Protein AF-A0A9X2RUC5-F1 (afdb_monomer_lite)

Sequence (150 aa):
MTVNESPVWFITGCSTGLGRALATAVLGHGHRAVVTARDPRQVADVVAGHTDRALALALDVTDKDRVAEAVGTAGARRTSTFATYGRQPGDPARASEAIIGAVAAEEPPLRLLLGKAAYDIAQARLDSLRTAFDTWREVTLGADYPVAAS

pLDDT: mean 72.97, std 15.61, range [33.56, 94.0]

Structure (mmCIF, N/CA/C/O backbone):
data_AF-A0A9X2RUC5-F1
#
_entry.id   AF-A0A9X2RUC5-F1
#
loop_
_atom_site.group_PDB
_atom_site.id
_atom_site.type_symbol
_atom_site.label_atom_id
_atom_site.label_alt_id
_atom_site.label_comp_id
_atom_site.label_asym_id
_atom_site.label_entity_id
_atom_site.label_seq_id
_atom_site.pdbx_PDB_ins_code
_atom_site.Cartn_x
_atom_site.Cartn_y
_atom_site.Cartn_z
_atom_site.occupancy
_atom_site.B_iso_or_equiv
_atom_site.auth_seq_id
_atom_site.auth_comp_id
_atom_site.auth_asym_id
_atom_site.auth_atom_id
_atom_site.pdbx_PDB_model_num
ATOM 1 N N . MET A 1 1 ? -17.813 -20.895 -21.493 1.00 34.31 1 MET A N 1
ATOM 2 C CA . MET A 1 1 ? -16.895 -19.806 -21.889 1.00 34.31 1 MET A CA 1
ATOM 3 C C . MET A 1 1 ? -16.088 -19.454 -20.654 1.00 34.31 1 MET A C 1
ATOM 5 O O . MET A 1 1 ? -16.636 -18.837 -19.754 1.00 34.31 1 MET A O 1
ATOM 9 N N . THR A 1 2 ? -14.859 -19.949 -20.533 1.00 33.56 2 THR A N 1
ATOM 10 C CA . THR A 1 2 ? -13.969 -19.580 -19.426 1.00 33.56 2 THR A CA 1
ATOM 11 C C . THR A 1 2 ? -13.473 -18.162 -19.683 1.00 33.56 2 THR A C 1
ATOM 13 O O . THR A 1 2 ? -12.721 -17.907 -20.622 1.00 33.56 2 THR A O 1
ATOM 16 N N . VAL A 1 3 ? -13.974 -17.208 -18.901 1.00 45.16 3 VAL A N 1
ATOM 17 C CA . VAL A 1 3 ? -13.353 -15.887 -18.792 1.00 45.16 3 VAL A CA 1
ATOM 18 C C . VAL A 1 3 ? -11.932 -16.103 -18.279 1.00 45.16 3 VAL A C 1
ATOM 20 O O . VAL A 1 3 ? -11.729 -16.797 -17.292 1.00 45.16 3 VAL A O 1
ATOM 23 N N . ASN A 1 4 ? -10.953 -15.574 -19.007 1.00 47.16 4 ASN A N 1
ATOM 24 C CA . ASN A 1 4 ? -9.528 -15.657 -18.704 1.00 47.16 4 ASN A CA 1
ATOM 25 C C . ASN A 1 4 ? -9.257 -15.280 -17.229 1.00 47.16 4 ASN A C 1
ATOM 27 O O . ASN A 1 4 ? -9.384 -14.109 -16.884 1.00 47.16 4 ASN A O 1
ATOM 31 N N . GLU A 1 5 ? -8.905 -16.258 -16.385 1.00 56.53 5 GLU A N 1
ATOM 32 C CA . GLU A 1 5 ? -8.986 -16.165 -14.911 1.00 56.53 5 GLU A CA 1
ATOM 33 C C . GLU A 1 5 ? -8.019 -15.166 -14.254 1.00 56.53 5 GLU A C 1
ATOM 35 O O . GLU A 1 5 ? -8.244 -14.743 -13.124 1.00 56.53 5 GLU A O 1
ATOM 40 N N . SER A 1 6 ? -6.964 -14.730 -14.947 1.00 61.75 6 SER A N 1
ATOM 41 C CA . SER A 1 6 ? -6.003 -13.782 -14.373 1.00 61.75 6 SER A CA 1
ATOM 42 C C . SER A 1 6 ? -6.494 -12.328 -14.501 1.00 61.75 6 SER A C 1
ATOM 44 O O . SER A 1 6 ? -6.596 -11.834 -15.635 1.00 61.75 6 SER A O 1
ATOM 46 N N . PRO A 1 7 ? -6.740 -11.605 -13.385 1.00 71.44 7 PRO A N 1
ATOM 47 C CA . PRO A 1 7 ? -7.156 -10.204 -13.419 1.00 71.44 7 PRO A CA 1
ATOM 48 C C . PRO A 1 7 ? -6.074 -9.314 -14.047 1.00 71.44 7 PRO A C 1
ATOM 50 O O . PRO A 1 7 ? -4.874 -9.572 -13.918 1.00 71.44 7 PRO A O 1
ATOM 53 N N . VAL A 1 8 ? -6.506 -8.257 -14.741 1.00 73.88 8 VAL A N 1
ATOM 54 C CA . VAL A 1 8 ? -5.613 -7.256 -15.344 1.00 73.88 8 VAL A CA 1
ATOM 55 C C . VAL A 1 8 ? -5.473 -6.074 -14.390 1.00 73.88 8 VAL A C 1
ATOM 57 O O . VAL A 1 8 ? -6.453 -5.402 -14.079 1.00 73.88 8 VAL A O 1
ATOM 60 N N . TRP A 1 9 ? -4.246 -5.802 -13.954 1.00 81.69 9 TRP A N 1
ATOM 61 C CA . TRP A 1 9 ? -3.923 -4.721 -13.027 1.00 81.69 9 TRP A CA 1
ATOM 62 C C . TRP A 1 9 ? -3.567 -3.447 -13.785 1.00 81.69 9 TRP A C 1
ATOM 64 O O . TRP A 1 9 ? -2.638 -3.444 -14.587 1.00 81.69 9 TRP A O 1
ATOM 74 N N . PHE A 1 10 ? -4.270 -2.349 -13.522 1.00 78.00 10 PHE A N 1
ATOM 75 C CA . PHE A 1 10 ? -3.942 -1.039 -14.084 1.00 78.00 10 PHE A CA 1
ATOM 76 C C . PHE A 1 10 ? -3.209 -0.204 -13.036 1.00 78.00 10 PHE A C 1
ATOM 78 O O . PHE A 1 10 ? -3.803 0.202 -12.038 1.00 78.00 10 PHE A O 1
ATOM 85 N N . ILE A 1 11 ? -1.913 0.035 -13.239 1.00 79.00 11 ILE A N 1
ATOM 86 C CA . ILE A 1 11 ? -1.046 0.638 -12.224 1.00 79.00 11 ILE A CA 1
ATOM 87 C C . ILE A 1 11 ? -0.560 2.004 -12.715 1.00 79.00 11 ILE A C 1
ATOM 89 O O . ILE A 1 11 ? 0.027 2.140 -13.793 1.00 79.00 11 ILE A O 1
ATOM 93 N N . THR A 1 12 ? -0.815 3.039 -11.911 1.00 82.06 12 THR A N 1
ATOM 94 C CA . THR A 1 12 ? -0.404 4.420 -12.194 1.00 82.06 12 THR A CA 1
ATOM 95 C C . THR A 1 12 ? 0.884 4.809 -11.489 1.00 82.06 12 THR A C 1
ATOM 97 O O . THR A 1 12 ? 1.070 4.485 -10.319 1.00 82.06 12 THR A O 1
ATOM 100 N N . GLY A 1 13 ? 1.745 5.573 -12.167 1.00 82.00 13 GLY A N 1
ATOM 101 C CA . GLY A 1 13 ? 2.958 6.124 -11.557 1.00 82.00 13 GLY A CA 1
ATOM 102 C C . GLY A 1 13 ? 4.066 5.087 -11.353 1.00 82.00 13 GLY A C 1
ATOM 103 O O . GLY A 1 13 ? 4.715 5.066 -10.311 1.00 82.00 13 GLY A O 1
ATOM 104 N N . CYS A 1 14 ? 4.297 4.233 -12.348 1.00 86.81 14 CYS A N 1
ATOM 105 C CA . CYS A 1 14 ? 5.238 3.115 -12.277 1.00 86.81 14 CYS A CA 1
ATOM 106 C C . CYS A 1 14 ? 6.708 3.481 -12.529 1.00 86.81 14 CYS A C 1
ATOM 108 O O . CYS A 1 14 ? 7.552 2.592 -12.527 1.00 86.81 14 CYS A O 1
ATOM 110 N N . SER A 1 15 ? 7.047 4.757 -12.741 1.00 83.31 15 SER A N 1
ATOM 111 C CA . SER A 1 15 ? 8.434 5.170 -13.017 1.00 83.31 15 SER A CA 1
ATOM 112 C C . SER A 1 15 ? 9.386 4.882 -11.848 1.00 83.31 15 SER A C 1
ATOM 114 O O . SER A 1 15 ? 10.559 4.585 -12.052 1.00 83.31 15 SER A O 1
ATOM 116 N N . THR A 1 16 ? 8.893 4.967 -10.609 1.00 81.69 16 THR A N 1
ATOM 117 C CA . THR A 1 16 ? 9.695 4.870 -9.377 1.00 81.69 16 THR A CA 1
ATOM 118 C C . THR A 1 16 ? 8.824 4.503 -8.170 1.00 81.69 16 THR A C 1
ATOM 120 O O . THR A 1 16 ? 7.600 4.610 -8.215 1.00 81.69 16 THR A O 1
ATOM 123 N N . GLY A 1 17 ? 9.457 4.114 -7.058 1.00 82.31 17 GLY A N 1
ATOM 124 C CA . GLY A 1 17 ? 8.779 3.909 -5.774 1.00 82.31 17 GLY A CA 1
ATOM 125 C C . GLY A 1 17 ? 7.774 2.753 -5.785 1.00 82.31 17 GLY A C 1
ATOM 126 O O . GLY A 1 17 ? 7.996 1.732 -6.435 1.00 82.31 17 GLY A O 1
ATOM 127 N N . LEU A 1 18 ? 6.665 2.919 -5.056 1.00 81.50 18 LEU A N 1
ATOM 128 C CA . LEU A 1 18 ? 5.661 1.869 -4.854 1.00 81.50 18 LEU A CA 1
ATOM 129 C C . LEU A 1 18 ? 5.007 1.396 -6.158 1.00 81.50 18 LEU A C 1
ATOM 131 O O . LEU A 1 18 ? 4.848 0.198 -6.344 1.00 81.50 18 LEU A O 1
ATOM 135 N N . GLY A 1 19 ? 4.668 2.305 -7.078 1.00 81.94 19 GLY A N 1
ATOM 136 C CA . GLY A 1 19 ? 4.038 1.929 -8.349 1.00 81.94 19 GLY A CA 1
ATOM 137 C C . GLY A 1 19 ? 4.933 1.032 -9.207 1.00 81.94 19 GLY A C 1
ATOM 138 O O . GLY A 1 19 ? 4.440 0.115 -9.862 1.00 81.94 19 GLY A O 1
ATOM 139 N N . ARG A 1 20 ? 6.255 1.260 -9.171 1.00 90.62 20 ARG A N 1
ATOM 140 C CA . ARG A 1 20 ? 7.235 0.397 -9.845 1.00 90.62 20 ARG A CA 1
ATOM 141 C C . ARG A 1 20 ? 7.342 -0.962 -9.162 1.00 90.62 20 ARG A C 1
ATOM 143 O O . ARG A 1 20 ? 7.254 -1.978 -9.838 1.00 90.62 20 ARG A O 1
ATOM 150 N N . ALA A 1 21 ? 7.489 -0.971 -7.836 1.00 88.56 21 ALA A N 1
ATOM 151 C CA . ALA A 1 21 ? 7.593 -2.202 -7.055 1.00 88.56 21 ALA A CA 1
ATOM 152 C C . ALA A 1 21 ? 6.347 -3.091 -7.214 1.00 88.56 21 ALA A C 1
ATOM 154 O O . ALA A 1 21 ? 6.482 -4.294 -7.421 1.00 88.56 21 ALA A O 1
ATOM 155 N N . LEU A 1 22 ? 5.153 -2.489 -7.223 1.00 85.44 22 LEU A N 1
ATOM 156 C CA . LEU A 1 22 ? 3.898 -3.203 -7.429 1.00 85.44 22 LEU A CA 1
ATOM 157 C C . LEU A 1 22 ? 3.817 -3.789 -8.836 1.00 85.44 22 LEU A C 1
ATOM 159 O O . LEU A 1 22 ? 3.459 -4.950 -8.980 1.00 85.44 22 LEU A O 1
ATOM 163 N N . ALA A 1 23 ? 4.195 -3.028 -9.866 1.00 86.38 23 ALA A N 1
ATOM 164 C CA . ALA A 1 23 ? 4.229 -3.537 -11.234 1.00 86.38 23 ALA A CA 1
ATOM 165 C C . ALA A 1 23 ? 5.202 -4.716 -11.387 1.00 86.38 23 ALA A C 1
ATOM 167 O O . ALA A 1 23 ? 4.838 -5.732 -11.975 1.00 86.38 23 ALA A O 1
ATOM 168 N N . THR A 1 24 ? 6.403 -4.622 -10.807 1.00 90.19 24 THR A N 1
ATOM 169 C CA . THR A 1 24 ? 7.372 -5.727 -10.803 1.00 90.19 24 THR A CA 1
ATOM 170 C C . THR A 1 24 ? 6.825 -6.960 -10.085 1.00 90.19 24 THR A C 1
ATOM 172 O O . THR A 1 24 ? 6.916 -8.060 -10.623 1.00 90.19 24 THR A O 1
ATOM 175 N N . ALA A 1 25 ? 6.223 -6.788 -8.908 1.00 89.25 25 ALA A N 1
ATOM 176 C CA . ALA A 1 25 ? 5.676 -7.895 -8.131 1.00 89.25 25 ALA A CA 1
ATOM 177 C C . ALA A 1 25 ? 4.486 -8.561 -8.846 1.00 89.25 25 ALA A C 1
ATOM 179 O O . ALA A 1 25 ? 4.481 -9.774 -9.030 1.00 89.25 25 ALA A O 1
ATOM 180 N N . VAL A 1 26 ? 3.526 -7.779 -9.353 1.00 86.12 26 VAL A N 1
ATOM 181 C CA . VAL A 1 26 ? 2.362 -8.283 -10.108 1.00 86.12 26 VAL A CA 1
ATOM 182 C C . VAL A 1 26 ? 2.806 -9.120 -11.312 1.00 86.12 26 VAL A C 1
ATOM 184 O O . VAL A 1 26 ? 2.286 -10.215 -11.526 1.00 86.12 26 VAL A O 1
ATOM 187 N N . LEU A 1 27 ? 3.793 -8.639 -12.075 1.00 86.88 27 LEU A N 1
ATOM 188 C CA . LEU A 1 27 ? 4.339 -9.379 -13.215 1.00 86.88 27 LEU A CA 1
ATOM 189 C C . LEU A 1 27 ? 5.124 -10.626 -12.785 1.00 86.88 27 LEU A C 1
ATOM 191 O O . LEU A 1 27 ? 5.019 -11.656 -13.454 1.00 86.88 27 LEU A O 1
ATOM 195 N N . GLY A 1 28 ? 5.855 -10.565 -11.669 1.00 86.25 28 GLY A N 1
ATOM 196 C CA . GLY A 1 28 ? 6.557 -11.709 -11.079 1.00 86.25 28 GLY A CA 1
ATOM 197 C C . GLY A 1 28 ? 5.613 -12.826 -10.623 1.00 86.25 28 GLY A C 1
ATOM 198 O O . GLY A 1 28 ? 5.909 -13.999 -10.834 1.00 86.25 28 GLY A O 1
ATOM 199 N N . HIS A 1 29 ? 4.435 -12.469 -10.105 1.00 83.81 29 HIS A N 1
ATOM 200 C CA . HIS A 1 29 ? 3.364 -13.401 -9.715 1.00 83.81 29 HIS A CA 1
ATOM 201 C C . HIS A 1 29 ? 2.568 -13.971 -10.900 1.00 83.81 29 HIS A C 1
ATOM 203 O O . HIS A 1 29 ? 1.636 -14.749 -10.720 1.00 83.81 29 HIS A O 1
ATOM 209 N N . GLY A 1 30 ? 2.921 -13.615 -12.136 1.00 84.94 30 GLY A N 1
ATOM 210 C CA . GLY A 1 30 ? 2.276 -14.165 -13.326 1.00 84.94 30 GLY A CA 1
ATOM 211 C C . GLY A 1 30 ? 1.005 -13.443 -13.770 1.00 84.94 30 GLY A C 1
ATOM 212 O O . GLY A 1 30 ? 0.378 -13.854 -14.749 1.00 84.94 30 GLY A O 1
ATOM 213 N N . HIS A 1 31 ? 0.625 -12.362 -13.091 1.00 83.94 31 HIS A N 1
ATOM 214 C CA . HIS A 1 31 ? -0.550 -11.577 -13.446 1.00 83.94 31 HIS A CA 1
ATOM 215 C C . HIS A 1 31 ? -0.291 -10.664 -14.649 1.00 83.94 31 HIS A C 1
ATOM 217 O O . HIS A 1 31 ? 0.844 -10.397 -15.051 1.00 83.94 31 HIS A O 1
ATOM 223 N N . ARG A 1 32 ? -1.385 -10.173 -15.237 1.00 80.44 32 ARG A N 1
ATOM 224 C CA . ARG A 1 32 ? -1.353 -9.229 -16.357 1.00 80.44 32 ARG A CA 1
ATOM 225 C C . ARG A 1 32 ? -1.349 -7.806 -15.813 1.00 80.44 32 ARG A C 1
ATOM 227 O O . ARG A 1 32 ? -2.144 -7.503 -14.923 1.00 80.44 32 ARG A O 1
ATOM 234 N N . ALA A 1 33 ? -0.519 -6.925 -16.366 1.00 81.81 33 ALA A N 1
ATOM 235 C CA . ALA A 1 33 ? -0.425 -5.543 -15.898 1.00 81.81 33 ALA A CA 1
ATOM 236 C C . ALA A 1 33 ? -0.355 -4.519 -17.038 1.00 81.81 33 ALA A C 1
ATOM 238 O O . ALA A 1 33 ? 0.400 -4.666 -17.998 1.00 81.81 33 ALA A O 1
ATOM 239 N N . VAL A 1 34 ? -1.106 -3.432 -16.887 1.00 81.75 34 VAL A N 1
ATOM 240 C CA . VAL A 1 34 ? -0.906 -2.178 -17.610 1.00 81.75 34 VAL A CA 1
ATOM 241 C C . VAL A 1 34 ? -0.075 -1.268 -16.712 1.00 81.75 34 VAL A C 1
ATOM 243 O O . VAL A 1 34 ? -0.517 -0.855 -15.639 1.00 81.75 34 VAL A O 1
ATOM 246 N N . VAL A 1 35 ? 1.148 -0.987 -17.146 1.00 82.62 35 VAL A N 1
ATOM 247 C CA . VAL A 1 35 ? 2.168 -0.254 -16.394 1.00 82.62 35 VAL A CA 1
ATOM 248 C C . VAL A 1 35 ? 2.249 1.151 -16.973 1.00 82.62 35 VAL A C 1
ATOM 250 O O . VAL A 1 35 ? 2.602 1.315 -18.140 1.00 82.62 35 VAL A O 1
ATOM 253 N N . THR A 1 36 ? 1.905 2.179 -16.197 1.00 83.75 36 THR A N 1
ATOM 254 C CA . THR A 1 36 ? 1.818 3.541 -16.748 1.00 83.75 36 THR A CA 1
ATOM 255 C C . THR A 1 36 ? 2.826 4.512 -16.143 1.00 83.75 36 THR A C 1
ATOM 257 O O . THR A 1 36 ? 3.102 4.509 -14.939 1.00 83.75 36 THR A O 1
ATOM 260 N N . ALA A 1 37 ? 3.387 5.367 -16.995 1.00 81.06 37 ALA A N 1
ATOM 261 C CA . ALA A 1 37 ? 4.303 6.444 -16.628 1.00 81.06 37 ALA A CA 1
ATOM 262 C C . ALA A 1 37 ? 4.144 7.624 -17.597 1.00 81.06 37 ALA A C 1
ATOM 264 O O . ALA A 1 37 ? 3.611 7.463 -18.689 1.00 81.06 37 ALA A O 1
ATOM 265 N N . ARG A 1 38 ? 4.647 8.810 -17.230 1.00 81.56 38 ARG A N 1
ATOM 266 C CA . ARG A 1 38 ? 4.657 9.972 -18.144 1.00 81.56 38 ARG A CA 1
ATOM 267 C C . ARG A 1 38 ? 5.488 9.710 -19.403 1.00 81.56 38 ARG A C 1
ATOM 269 O O . ARG A 1 38 ? 5.122 10.148 -20.484 1.00 81.56 38 ARG A O 1
ATOM 276 N N . ASP A 1 39 ? 6.591 8.981 -19.248 1.00 83.44 39 ASP A N 1
ATOM 277 C CA . ASP A 1 39 ? 7.425 8.488 -20.342 1.00 83.44 39 ASP A CA 1
ATOM 278 C C . ASP A 1 39 ? 7.525 6.956 -20.236 1.00 83.44 39 ASP A C 1
ATOM 280 O O . ASP A 1 39 ? 8.183 6.462 -19.312 1.00 83.44 39 ASP A O 1
ATOM 284 N N . PRO A 1 40 ? 6.895 6.191 -21.149 1.00 80.69 40 PRO A N 1
ATOM 285 C CA . PRO A 1 40 ? 6.899 4.725 -21.126 1.00 80.69 40 PRO A CA 1
ATOM 286 C C . PRO A 1 40 ? 8.294 4.099 -21.158 1.00 80.69 40 PRO A C 1
ATOM 288 O O . PRO A 1 40 ? 8.483 2.985 -20.677 1.00 80.69 40 PRO A O 1
ATOM 291 N N . ARG A 1 41 ? 9.298 4.814 -21.679 1.00 88.31 41 ARG A N 1
ATOM 292 C CA . ARG A 1 41 ? 10.681 4.320 -21.722 1.00 88.31 41 ARG A CA 1
ATOM 293 C C . ARG A 1 41 ? 11.274 4.139 -20.325 1.00 88.31 41 ARG A C 1
ATOM 295 O O . ARG A 1 41 ? 12.151 3.304 -20.152 1.00 88.31 41 ARG A O 1
ATOM 302 N N . GLN A 1 42 ? 10.775 4.873 -19.326 1.00 87.06 42 GLN A N 1
ATOM 303 C CA . GLN A 1 42 ? 11.221 4.763 -17.930 1.00 87.06 42 GLN A CA 1
ATOM 304 C C . GLN A 1 42 ? 10.768 3.473 -17.239 1.00 87.06 42 GLN A C 1
ATOM 306 O O . GLN A 1 42 ? 11.224 3.195 -16.136 1.00 87.06 42 GLN A O 1
ATOM 311 N N . VAL A 1 43 ? 9.846 2.728 -17.853 1.00 88.25 43 VAL A N 1
ATOM 312 C CA . VAL A 1 43 ? 9.326 1.457 -17.328 1.00 88.25 43 VAL A CA 1
ATOM 313 C C . VAL A 1 43 ? 9.548 0.303 -18.304 1.00 88.25 43 VAL A C 1
ATOM 315 O O . VAL A 1 43 ? 8.995 -0.780 -18.120 1.00 88.25 43 VAL A O 1
ATOM 318 N N . ALA A 1 44 ? 10.358 0.519 -19.34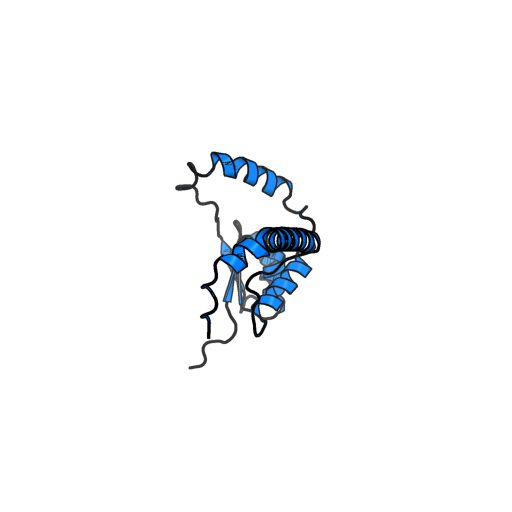7 1.00 90.06 44 ALA A N 1
ATOM 319 C CA . ALA A 1 44 ? 10.670 -0.500 -20.344 1.00 90.06 44 ALA A CA 1
ATOM 320 C C . ALA A 1 44 ? 11.341 -1.728 -19.709 1.00 90.06 44 ALA A C 1
ATOM 322 O O . ALA A 1 44 ? 11.073 -2.855 -20.109 1.00 90.06 44 ALA A O 1
ATOM 323 N N . ASP A 1 45 ? 12.164 -1.513 -18.684 1.00 93.25 45 ASP A N 1
ATOM 324 C CA . ASP A 1 45 ? 12.818 -2.564 -17.907 1.00 93.25 45 ASP A CA 1
ATOM 325 C C . ASP A 1 45 ? 11.829 -3.393 -17.071 1.00 93.25 45 ASP A C 1
ATOM 327 O O . ASP A 1 45 ? 12.035 -4.588 -16.892 1.00 93.25 45 ASP A O 1
ATOM 331 N N . VAL A 1 46 ? 10.737 -2.784 -16.599 1.00 88.19 46 VAL A N 1
ATOM 332 C CA . VAL A 1 46 ? 9.708 -3.461 -15.794 1.00 88.19 46 VAL A CA 1
ATOM 333 C C . VAL A 1 46 ? 8.889 -4.419 -16.657 1.00 88.19 46 VAL A C 1
ATOM 335 O O . VAL A 1 46 ? 8.533 -5.508 -16.216 1.00 88.19 46 VAL A O 1
ATOM 338 N N . VAL A 1 47 ? 8.593 -4.019 -17.896 1.00 87.19 47 VAL A N 1
ATOM 339 C CA . VAL A 1 47 ? 7.828 -4.841 -18.849 1.00 87.19 47 VAL A CA 1
ATOM 340 C C . VAL A 1 47 ? 8.705 -5.811 -19.642 1.00 87.19 47 VAL A C 1
ATOM 342 O O . VAL A 1 47 ? 8.189 -6.764 -20.230 1.00 87.19 47 VAL A O 1
ATOM 345 N N . ALA A 1 48 ? 10.024 -5.594 -19.664 1.00 89.19 48 ALA A N 1
ATOM 346 C CA . ALA A 1 48 ? 10.967 -6.488 -20.317 1.00 89.19 48 ALA A CA 1
ATOM 347 C C . ALA A 1 48 ? 10.837 -7.911 -19.748 1.00 89.19 48 ALA A C 1
ATOM 349 O O . ALA A 1 48 ? 10.740 -8.112 -18.539 1.00 89.19 48 ALA A O 1
ATOM 350 N N . GLY A 1 49 ? 10.792 -8.907 -20.636 1.00 84.12 49 GLY A N 1
ATOM 351 C CA . GLY A 1 49 ? 10.590 -10.312 -20.262 1.00 84.12 49 GLY A CA 1
ATOM 352 C C . GLY A 1 49 ? 9.139 -10.715 -19.968 1.00 84.12 49 GLY A C 1
ATOM 353 O O . GLY A 1 49 ? 8.893 -11.892 -19.737 1.00 84.12 49 GLY A O 1
ATOM 354 N N . HIS A 1 50 ? 8.185 -9.780 -20.025 1.00 86.75 50 HIS A N 1
ATOM 355 C CA . HIS A 1 50 ? 6.763 -10.023 -19.748 1.00 86.75 50 HIS A CA 1
ATOM 356 C C . HIS A 1 50 ? 5.845 -9.500 -20.866 1.00 86.75 50 HIS A C 1
ATOM 358 O O . HIS A 1 50 ? 4.686 -9.175 -20.621 1.00 86.75 50 HIS A O 1
ATOM 364 N N . THR A 1 51 ? 6.350 -9.348 -22.093 1.00 83.00 51 THR A N 1
ATOM 365 C CA . THR A 1 51 ? 5.654 -8.667 -23.207 1.00 83.00 51 THR A CA 1
ATOM 366 C C . THR A 1 51 ? 4.350 -9.338 -23.649 1.00 83.00 51 THR A C 1
ATOM 368 O O . THR A 1 51 ? 3.526 -8.709 -24.302 1.00 83.00 51 THR A O 1
ATOM 371 N N . ASP A 1 52 ? 4.150 -10.604 -23.296 1.00 81.69 52 ASP A N 1
ATOM 372 C CA . ASP A 1 52 ? 2.909 -11.360 -23.487 1.00 81.69 52 ASP A CA 1
ATOM 373 C C . ASP A 1 52 ? 1.780 -10.913 -22.537 1.00 81.69 52 ASP A C 1
ATOM 375 O O . ASP A 1 52 ? 0.597 -11.078 -22.847 1.00 81.69 52 ASP A O 1
ATOM 379 N N . ARG A 1 53 ? 2.130 -10.325 -21.385 1.00 80.56 53 ARG A N 1
ATOM 380 C CA . ARG A 1 53 ? 1.195 -10.006 -20.292 1.00 80.56 53 ARG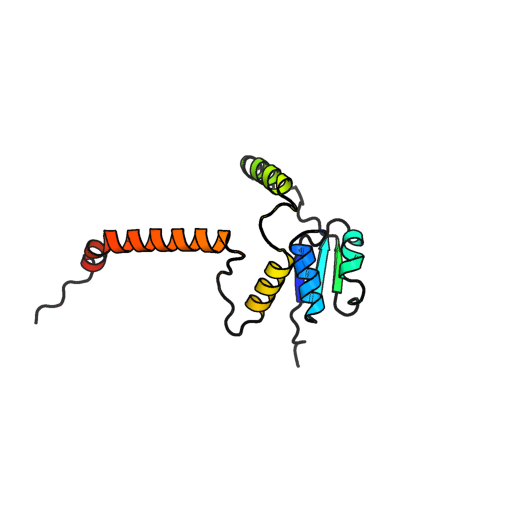 A CA 1
ATOM 381 C C . ARG A 1 53 ? 1.356 -8.612 -19.681 1.00 80.56 53 ARG A C 1
ATOM 383 O O . ARG A 1 53 ? 0.582 -8.250 -18.793 1.00 80.56 53 ARG A O 1
ATOM 390 N N . ALA A 1 54 ? 2.309 -7.825 -20.166 1.00 84.38 54 ALA A N 1
ATOM 391 C CA . ALA A 1 54 ? 2.602 -6.473 -19.715 1.00 84.38 54 ALA A CA 1
ATOM 392 C C . ALA A 1 54 ? 2.478 -5.465 -20.863 1.00 84.38 54 ALA A C 1
ATOM 394 O O . ALA A 1 54 ? 3.036 -5.667 -21.940 1.00 84.38 54 ALA A O 1
ATOM 395 N N . LEU A 1 55 ? 1.794 -4.348 -20.613 1.00 78.94 55 LEU A N 1
ATOM 396 C CA . LEU A 1 55 ? 1.681 -3.234 -21.556 1.00 78.94 55 LEU A CA 1
ATOM 397 C C . LEU A 1 55 ? 2.135 -1.935 -20.888 1.00 78.94 55 LEU A C 1
ATOM 399 O O . LEU A 1 55 ? 1.527 -1.502 -19.911 1.00 78.94 55 LEU A O 1
ATOM 403 N N . ALA A 1 56 ? 3.178 -1.298 -21.427 1.00 81.62 56 ALA A N 1
ATOM 404 C CA . ALA A 1 56 ? 3.610 0.026 -20.985 1.00 81.62 56 ALA A CA 1
ATOM 405 C C . ALA A 1 56 ? 2.827 1.121 -21.726 1.00 81.62 56 ALA A C 1
ATOM 407 O O . ALA A 1 56 ? 2.876 1.177 -22.954 1.00 81.62 56 ALA A O 1
ATOM 408 N N . LEU A 1 57 ? 2.137 2.007 -21.000 1.00 78.31 57 LEU A N 1
ATOM 409 C CA . LEU A 1 57 ? 1.395 3.131 -21.587 1.00 78.31 57 LEU A CA 1
ATOM 410 C C . LEU A 1 57 ? 1.850 4.478 -21.030 1.00 78.31 57 LEU A C 1
ATOM 412 O O . LEU A 1 57 ? 2.205 4.608 -19.855 1.00 78.31 57 LEU A O 1
ATOM 416 N N . ALA A 1 58 ? 1.799 5.496 -21.889 1.00 77.81 58 ALA A N 1
ATOM 417 C CA . ALA A 1 58 ? 1.966 6.872 -21.457 1.00 77.81 58 ALA A CA 1
ATOM 418 C C . ALA A 1 58 ? 0.687 7.313 -20.738 1.00 77.81 58 ALA A C 1
ATOM 420 O O . ALA A 1 58 ? -0.402 7.201 -21.298 1.00 77.81 58 ALA A O 1
ATOM 421 N N . LEU A 1 59 ? 0.810 7.809 -19.509 1.00 71.25 59 LEU A N 1
ATOM 422 C CA . LEU A 1 59 ? -0.299 8.411 -18.774 1.00 71.25 59 LEU A CA 1
ATOM 423 C C . LEU A 1 59 ? 0.222 9.582 -17.947 1.00 71.25 59 LEU A C 1
ATOM 425 O O . LEU A 1 59 ? 1.069 9.411 -17.065 1.00 71.25 59 LEU A O 1
ATOM 429 N N . ASP A 1 60 ? -0.317 10.765 -18.218 1.00 66.75 60 ASP A N 1
ATOM 430 C CA . ASP A 1 60 ? -0.155 11.929 -17.360 1.00 66.75 60 ASP A CA 1
ATOM 431 C C . ASP A 1 60 ? -1.455 12.149 -16.577 1.00 66.75 60 ASP A C 1
ATOM 433 O O . ASP A 1 60 ? -2.420 12.707 -17.084 1.00 66.75 60 ASP A O 1
ATOM 437 N N . VAL A 1 61 ? -1.490 11.696 -15.320 1.00 60.50 61 VAL A N 1
ATOM 438 C CA . VAL A 1 61 ? -2.626 11.911 -14.397 1.00 60.50 61 VAL A CA 1
ATOM 439 C C . VAL A 1 61 ? -2.760 13.372 -13.941 1.00 60.50 61 VAL A C 1
ATOM 441 O O . VAL A 1 61 ? -3.601 13.685 -13.101 1.00 60.50 61 VAL A O 1
ATOM 444 N N . THR A 1 62 ? -1.917 14.268 -14.461 1.00 58.03 62 THR A N 1
ATOM 445 C CA . THR A 1 62 ? -1.857 15.682 -14.084 1.00 58.03 62 THR A CA 1
ATOM 446 C C . THR A 1 62 ? -2.615 16.601 -15.048 1.00 58.03 62 THR A C 1
ATOM 448 O O . THR A 1 62 ? -2.268 17.779 -15.121 1.00 58.03 62 THR A O 1
ATOM 451 N N . ASP A 1 63 ? -3.617 16.111 -15.787 1.00 54.59 63 ASP A N 1
ATOM 452 C CA . ASP A 1 63 ? -4.389 16.955 -16.709 1.00 54.59 63 ASP A CA 1
ATOM 453 C C . ASP A 1 63 ? -5.217 18.023 -15.958 1.00 54.59 63 ASP A C 1
ATOM 455 O O . ASP A 1 63 ? -5.861 17.769 -14.937 1.00 54.59 63 ASP A O 1
ATOM 459 N N . LYS A 1 64 ? -5.077 19.263 -16.431 1.00 51.34 64 LYS A N 1
ATOM 460 C CA . LYS A 1 64 ? -4.974 20.513 -15.659 1.00 51.34 64 LYS A CA 1
ATOM 461 C C . LYS A 1 64 ? -6.225 21.387 -15.677 1.00 51.34 64 LYS A C 1
ATOM 463 O O . LYS A 1 64 ? -6.291 22.332 -14.890 1.00 51.34 64 LYS A O 1
ATOM 468 N N . ASP A 1 65 ? -7.235 21.075 -16.480 1.00 45.28 65 ASP A N 1
ATOM 469 C CA . ASP A 1 65 ? -8.324 22.033 -16.740 1.00 45.28 65 ASP A CA 1
ATOM 470 C C . ASP A 1 65 ? -9.428 22.085 -15.663 1.00 45.28 65 ASP A C 1
ATOM 472 O O . ASP A 1 65 ? -10.358 22.888 -15.751 1.00 45.28 65 ASP A O 1
ATOM 476 N N . ARG A 1 66 ? -9.333 21.282 -14.592 1.00 48.16 66 ARG A N 1
ATOM 477 C CA . ARG A 1 66 ? -10.295 21.300 -13.464 1.00 48.16 66 ARG A CA 1
ATOM 478 C C . ARG A 1 66 ? -9.652 21.288 -12.076 1.00 48.16 66 ARG A C 1
ATOM 480 O O . ARG A 1 66 ? -10.263 20.848 -11.109 1.00 48.16 66 ARG A O 1
ATOM 487 N N . VAL A 1 67 ? -8.415 21.769 -11.961 1.00 50.34 67 VAL A N 1
ATOM 488 C CA . VAL A 1 67 ? -7.635 21.674 -10.711 1.00 50.34 67 VAL A CA 1
ATOM 489 C C . VAL A 1 67 ? -7.346 23.055 -10.093 1.00 50.34 67 VAL A C 1
ATOM 491 O O . VAL A 1 67 ? -7.030 23.143 -8.911 1.00 50.34 67 VAL A O 1
ATOM 494 N N . ALA A 1 68 ? -7.558 24.155 -10.826 1.00 44.66 68 ALA A N 1
ATOM 495 C CA . ALA A 1 68 ? -7.208 25.510 -10.378 1.00 44.66 68 ALA A CA 1
ATOM 496 C C . ALA A 1 68 ? -7.908 25.966 -9.077 1.00 44.66 68 ALA A C 1
ATOM 498 O O . ALA A 1 68 ? -7.289 26.661 -8.277 1.00 44.66 68 ALA A O 1
ATOM 499 N N . GLU A 1 69 ? -9.140 25.526 -8.809 1.00 41.81 69 GLU A N 1
ATOM 500 C CA . GLU A 1 69 ? -9.882 25.917 -7.596 1.00 41.81 69 GLU A CA 1
ATOM 501 C C . GLU A 1 69 ? -9.587 24.999 -6.387 1.00 41.81 69 GLU A C 1
ATOM 503 O O . GLU A 1 69 ? -9.650 25.426 -5.238 1.00 41.81 69 GLU A O 1
ATOM 508 N N . ALA A 1 70 ? -9.141 23.758 -6.627 1.00 43.62 70 ALA A N 1
ATOM 509 C CA . ALA A 1 70 ? -8.769 22.797 -5.580 1.00 43.62 70 ALA A CA 1
ATOM 510 C C . ALA A 1 70 ? -7.298 22.927 -5.105 1.00 43.62 70 ALA A C 1
ATOM 512 O O . ALA A 1 70 ? -6.904 22.353 -4.084 1.00 43.62 70 ALA A O 1
ATOM 513 N N . VAL A 1 71 ? -6.457 23.674 -5.835 1.00 46.84 71 VAL A N 1
ATOM 514 C CA . VAL A 1 71 ? -4.990 23.717 -5.649 1.00 46.84 71 VAL A CA 1
ATOM 515 C C . VAL A 1 71 ? -4.502 24.630 -4.530 1.00 46.84 71 VAL A C 1
ATOM 517 O O . VAL A 1 71 ? -3.385 24.422 -4.060 1.00 46.84 71 VAL A O 1
ATOM 520 N N . GLY A 1 72 ? -5.303 25.569 -4.022 1.00 41.28 72 GLY A N 1
ATOM 521 C CA . GLY A 1 72 ? -4.852 26.480 -2.956 1.00 41.28 72 GLY A CA 1
ATOM 522 C C . GLY A 1 72 ? -4.319 25.749 -1.711 1.00 41.28 72 GLY A C 1
ATOM 523 O O . GLY A 1 72 ? -3.276 26.106 -1.169 1.00 41.28 72 GLY A O 1
ATOM 524 N N . THR A 1 73 ? -4.971 24.653 -1.309 1.00 47.00 73 THR A N 1
ATOM 525 C CA . THR A 1 73 ? -4.565 23.820 -0.158 1.00 47.00 73 THR A CA 1
ATOM 526 C C . THR A 1 73 ? -3.799 22.560 -0.583 1.00 47.00 73 THR A C 1
ATOM 528 O O . THR A 1 73 ? -2.908 22.090 0.129 1.00 47.00 73 THR A O 1
ATOM 531 N N . ALA A 1 74 ? -4.098 22.013 -1.767 1.00 41.22 74 ALA A N 1
ATOM 532 C CA . ALA A 1 74 ? -3.417 20.834 -2.300 1.00 41.22 74 ALA A CA 1
ATOM 533 C C . ALA A 1 74 ? -1.999 21.141 -2.810 1.00 41.22 74 ALA A C 1
ATOM 535 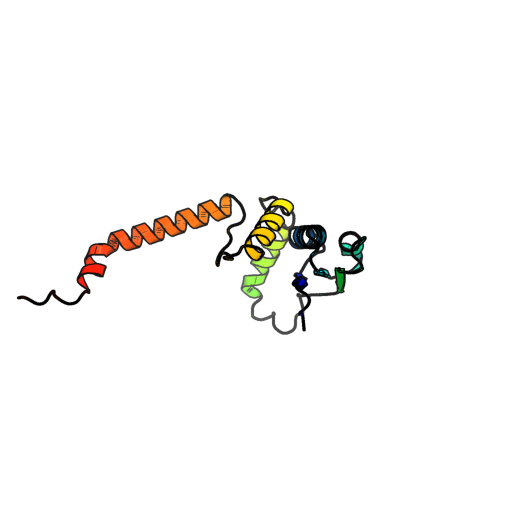O O . ALA A 1 74 ? -1.151 20.256 -2.786 1.00 41.22 74 ALA A O 1
ATOM 536 N N . GLY A 1 75 ? -1.696 22.380 -3.210 1.00 43.31 75 GLY A N 1
ATOM 537 C CA . GLY A 1 75 ? -0.375 22.799 -3.685 1.00 43.31 75 GLY A CA 1
ATOM 538 C C . GLY A 1 75 ? 0.711 22.677 -2.614 1.00 43.31 75 GLY A C 1
ATOM 539 O O . GLY A 1 75 ? 1.769 22.112 -2.879 1.00 43.31 75 GLY A O 1
ATOM 540 N N . ALA A 1 76 ? 0.423 23.093 -1.376 1.00 40.38 76 ALA A N 1
ATOM 541 C CA . ALA A 1 76 ? 1.345 22.941 -0.247 1.00 40.38 76 ALA A CA 1
ATOM 542 C C . ALA A 1 76 ? 1.584 21.461 0.112 1.00 40.38 76 ALA A C 1
ATOM 544 O O . ALA A 1 76 ? 2.722 21.047 0.336 1.00 40.38 76 ALA A O 1
ATOM 545 N N . ARG A 1 77 ? 0.522 20.640 0.077 1.00 42.97 77 ARG A N 1
ATOM 546 C CA . ARG A 1 77 ? 0.595 19.178 0.256 1.00 42.97 77 ARG A CA 1
ATOM 547 C C . ARG A 1 77 ? 1.326 18.476 -0.888 1.00 42.97 77 ARG A C 1
ATOM 549 O O . ARG A 1 77 ? 2.040 17.509 -0.655 1.00 42.97 77 ARG A O 1
ATOM 556 N N . ARG A 1 78 ? 1.180 18.955 -2.121 1.00 42.62 78 ARG A N 1
ATOM 557 C CA . ARG A 1 78 ? 1.867 18.431 -3.304 1.00 42.62 78 ARG A CA 1
ATOM 558 C C . ARG A 1 78 ? 3.367 18.690 -3.195 1.00 42.62 78 ARG A C 1
ATOM 560 O O . ARG A 1 78 ? 4.146 17.761 -3.366 1.00 42.62 78 ARG A O 1
ATOM 567 N N . THR A 1 79 ? 3.774 19.901 -2.823 1.00 40.16 79 THR A N 1
ATOM 568 C CA . THR A 1 79 ? 5.188 20.254 -2.619 1.00 40.16 79 THR A CA 1
ATOM 569 C C . THR A 1 79 ? 5.834 19.437 -1.495 1.00 40.16 79 THR A C 1
ATOM 571 O O . THR A 1 79 ? 6.940 18.932 -1.682 1.00 40.16 79 THR A O 1
ATOM 574 N N . SER A 1 80 ? 5.141 19.207 -0.371 1.00 41.50 80 SER A N 1
ATOM 575 C CA . SER A 1 80 ? 5.655 18.331 0.695 1.00 41.50 80 SER A CA 1
ATOM 576 C C . SER A 1 80 ? 5.681 16.848 0.297 1.00 41.50 80 SER A C 1
ATOM 578 O O . SER A 1 80 ? 6.643 16.152 0.608 1.00 41.50 80 SER A O 1
ATOM 580 N N . THR A 1 81 ? 4.697 16.376 -0.477 1.00 46.59 81 THR A N 1
ATOM 581 C CA . THR A 1 81 ? 4.648 14.997 -1.004 1.00 46.59 81 THR A CA 1
ATOM 582 C C . THR A 1 81 ? 5.783 14.715 -1.996 1.00 46.59 81 THR A C 1
ATOM 584 O O . THR A 1 81 ? 6.360 13.629 -1.975 1.00 46.59 81 THR A O 1
ATOM 587 N N . PHE A 1 82 ? 6.165 15.692 -2.829 1.00 47.66 82 PHE A N 1
ATOM 588 C CA . PHE A 1 82 ? 7.333 15.570 -3.710 1.00 47.66 82 PHE A CA 1
ATOM 589 C C . PHE A 1 82 ? 8.666 15.694 -2.956 1.00 47.66 82 PHE A C 1
ATOM 591 O O . PHE A 1 82 ? 9.622 15.017 -3.324 1.00 47.66 82 PHE A O 1
ATOM 598 N N . ALA A 1 83 ? 8.737 16.481 -1.876 1.00 46.25 83 ALA A N 1
ATOM 599 C CA . ALA A 1 83 ? 9.946 16.601 -1.053 1.00 46.25 83 ALA A CA 1
ATOM 600 C C . ALA A 1 83 ? 10.322 15.291 -0.329 1.00 46.25 83 ALA A C 1
ATOM 602 O O . ALA A 1 83 ? 11.492 15.065 -0.021 1.00 46.25 83 ALA A O 1
ATOM 603 N N . THR A 1 84 ? 9.350 14.408 -0.078 1.00 44.16 84 THR A N 1
ATOM 604 C CA . THR A 1 84 ? 9.561 13.082 0.538 1.00 44.16 84 THR A CA 1
ATOM 605 C C . THR A 1 84 ? 9.567 11.938 -0.486 1.00 44.16 84 THR A C 1
ATOM 607 O O . THR A 1 84 ? 9.691 10.773 -0.110 1.00 44.16 84 THR A O 1
ATOM 610 N N . TYR A 1 85 ? 9.447 12.231 -1.785 1.00 45.97 85 TYR A N 1
ATOM 611 C CA . TYR A 1 85 ? 9.419 11.215 -2.837 1.0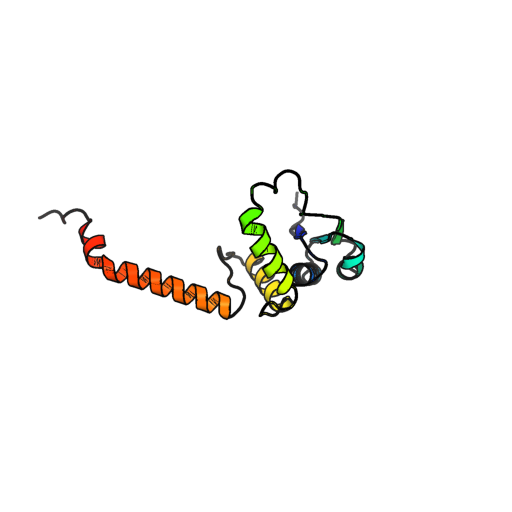0 45.97 85 TYR A CA 1
ATOM 612 C C . TYR A 1 85 ? 10.731 10.409 -2.845 1.00 45.97 85 TYR A C 1
ATOM 614 O O . TYR A 1 85 ? 11.815 10.973 -2.981 1.00 45.97 85 TYR A O 1
ATOM 622 N N . GLY A 1 86 ? 10.642 9.093 -2.629 1.00 54.00 86 GLY A N 1
ATOM 623 C CA . GLY A 1 86 ? 11.811 8.216 -2.462 1.00 54.00 86 GLY A CA 1
ATOM 624 C C . GLY A 1 86 ? 12.461 8.227 -1.067 1.00 54.00 86 GLY A C 1
ATOM 625 O O . GLY A 1 86 ? 13.429 7.506 -0.855 1.00 54.00 86 GLY A O 1
ATOM 626 N N . ARG A 1 87 ? 11.931 8.999 -0.106 1.00 53.16 87 ARG A N 1
ATOM 627 C CA . ARG A 1 87 ? 12.340 9.006 1.318 1.00 53.16 87 ARG A CA 1
ATOM 628 C C . ARG A 1 87 ? 11.204 8.617 2.269 1.00 53.16 87 ARG A C 1
ATOM 630 O O . ARG A 1 87 ? 11.254 8.918 3.460 1.00 53.16 87 ARG A O 1
ATOM 637 N N . GLN A 1 88 ? 10.148 8.005 1.743 1.00 62.00 88 GLN A N 1
ATOM 638 C CA . GLN A 1 88 ? 9.032 7.530 2.554 1.00 62.00 88 GLN A CA 1
ATOM 639 C C . GLN A 1 88 ? 9.529 6.415 3.491 1.00 62.00 88 GLN A C 1
ATOM 641 O O . GLN A 1 88 ? 10.238 5.521 3.027 1.00 62.00 88 GLN A O 1
ATOM 646 N N . PRO A 1 89 ? 9.190 6.442 4.791 1.00 61.78 89 PRO A N 1
ATOM 647 C CA . PRO A 1 89 ? 9.546 5.360 5.699 1.00 61.78 89 PRO A CA 1
ATOM 648 C C . PRO A 1 89 ? 8.798 4.081 5.295 1.00 61.78 89 PRO A C 1
ATOM 650 O O . PRO A 1 89 ? 7.571 4.036 5.346 1.00 61.78 89 PRO A O 1
ATOM 653 N N . GLY A 1 90 ? 9.533 3.047 4.882 1.00 66.88 90 GLY A N 1
ATOM 654 C CA . GLY A 1 90 ? 8.980 1.752 4.474 1.00 66.88 90 GLY A CA 1
ATOM 655 C C . GLY A 1 90 ? 9.759 1.103 3.328 1.00 66.88 90 GLY A C 1
ATOM 656 O O . GLY A 1 90 ? 10.584 1.743 2.684 1.00 66.88 90 GLY A O 1
ATOM 657 N N . ASP A 1 91 ? 9.491 -0.178 3.079 1.00 80.00 91 ASP A N 1
ATOM 658 C CA . ASP A 1 91 ? 10.070 -0.951 1.975 1.00 80.00 91 ASP A CA 1
ATOM 659 C C . ASP A 1 91 ? 9.000 -1.144 0.879 1.00 80.00 91 ASP A C 1
ATOM 661 O O . ASP A 1 91 ? 8.018 -1.863 1.109 1.00 80.00 91 ASP A O 1
ATOM 665 N N . PRO A 1 92 ? 9.147 -0.506 -0.300 1.00 77.94 92 PRO A N 1
ATOM 666 C CA . PRO A 1 92 ? 8.184 -0.614 -1.394 1.00 77.94 92 PRO A CA 1
ATOM 667 C C . PRO A 1 92 ? 7.961 -2.043 -1.901 1.00 77.94 92 PRO A C 1
ATOM 669 O O . PRO A 1 92 ? 6.847 -2.360 -2.320 1.00 77.94 92 PRO A O 1
ATOM 672 N N . ALA A 1 93 ? 8.980 -2.908 -1.858 1.00 76.81 93 ALA A N 1
ATOM 673 C CA . ALA A 1 93 ? 8.844 -4.296 -2.290 1.00 76.81 93 ALA A CA 1
ATOM 674 C C . ALA A 1 93 ? 7.947 -5.064 -1.313 1.00 76.81 93 ALA A C 1
ATOM 676 O O . ALA A 1 93 ? 6.953 -5.660 -1.719 1.00 76.81 93 ALA A O 1
ATOM 677 N N . ARG A 1 94 ? 8.207 -4.944 -0.005 1.00 78.81 94 ARG A N 1
ATOM 678 C CA . ARG A 1 94 ? 7.362 -5.572 1.029 1.00 78.81 94 ARG A CA 1
ATOM 679 C C . ARG A 1 94 ? 5.928 -5.047 1.024 1.00 78.81 94 ARG A C 1
ATOM 681 O O . ARG A 1 94 ? 4.996 -5.814 1.242 1.00 78.81 94 ARG A O 1
ATOM 688 N N . ALA A 1 95 ? 5.742 -3.751 0.777 1.00 81.19 95 ALA A N 1
ATOM 689 C CA . ALA A 1 95 ? 4.412 -3.163 0.648 1.00 81.19 95 ALA A CA 1
ATOM 690 C C . ALA A 1 95 ? 3.644 -3.739 -0.554 1.00 81.19 95 ALA A C 1
ATOM 692 O O . ALA A 1 95 ? 2.444 -3.980 -0.453 1.00 81.19 95 ALA A O 1
ATOM 693 N N . SER A 1 96 ? 4.337 -3.993 -1.666 1.00 78.44 96 SER A N 1
ATOM 694 C CA . SER A 1 96 ? 3.745 -4.579 -2.872 1.00 78.44 96 SER A CA 1
ATOM 695 C C . SER A 1 96 ? 3.282 -6.014 -2.636 1.00 78.44 96 SER A C 1
ATOM 697 O O . SER A 1 96 ? 2.142 -6.338 -2.954 1.00 78.44 96 SER A O 1
ATOM 699 N N . GLU A 1 97 ? 4.111 -6.838 -1.991 1.00 82.38 97 GLU A N 1
ATOM 700 C CA . GLU A 1 97 ? 3.730 -8.208 -1.617 1.00 82.38 97 GLU A CA 1
ATOM 701 C C . GLU A 1 97 ? 2.510 -8.232 -0.688 1.00 82.38 97 GLU A C 1
ATOM 703 O O . GLU A 1 97 ? 1.592 -9.026 -0.883 1.00 82.38 97 GLU A O 1
ATOM 708 N N . ALA A 1 98 ? 2.444 -7.317 0.285 1.00 82.06 98 ALA A N 1
ATOM 709 C CA . ALA A 1 98 ? 1.287 -7.207 1.172 1.00 82.06 98 ALA A CA 1
ATOM 710 C C . ALA A 1 98 ? -0.005 -6.843 0.416 1.00 82.06 98 ALA A C 1
ATOM 712 O O . ALA A 1 98 ? -1.069 -7.373 0.732 1.00 82.06 98 ALA A O 1
ATOM 713 N N . ILE A 1 99 ? 0.077 -5.964 -0.590 1.00 78.75 99 ILE A N 1
ATOM 714 C CA . ILE A 1 99 ? -1.069 -5.599 -1.438 1.00 78.75 99 ILE A CA 1
ATOM 715 C C . ILE A 1 99 ? -1.521 -6.795 -2.281 1.00 78.75 99 ILE A C 1
ATOM 717 O O . ILE A 1 99 ? -2.717 -7.075 -2.334 1.00 78.75 99 ILE A O 1
ATOM 721 N N . ILE A 1 100 ? -0.587 -7.507 -2.919 1.00 80.44 100 ILE A N 1
ATOM 722 C CA . ILE A 1 100 ? -0.907 -8.685 -3.739 1.00 80.44 100 ILE A CA 1
ATOM 723 C C . ILE A 1 100 ? -1.571 -9.758 -2.877 1.00 80.44 100 ILE A C 1
ATOM 725 O O . ILE A 1 100 ? -2.640 -10.245 -3.239 1.00 80.44 100 ILE A O 1
ATOM 729 N N . GLY A 1 101 ? -1.005 -10.058 -1.705 1.00 77.50 101 GLY A N 1
ATOM 730 C CA . GLY A 1 101 ? -1.590 -11.012 -0.765 1.00 77.50 101 GLY A CA 1
ATOM 731 C C . GLY A 1 101 ? -2.997 -10.617 -0.311 1.00 77.50 101 GLY A C 1
ATOM 732 O O . GLY A 1 101 ? -3.876 -11.468 -0.246 1.00 77.50 101 GLY A O 1
ATOM 733 N N . ALA A 1 102 ? -3.244 -9.330 -0.055 1.00 78.12 102 ALA A N 1
ATOM 734 C CA . ALA A 1 102 ? -4.569 -8.848 0.329 1.00 78.12 102 ALA A CA 1
ATOM 735 C C . ALA A 1 102 ? -5.609 -8.981 -0.795 1.00 78.12 102 ALA A C 1
ATOM 737 O O . ALA A 1 102 ? -6.759 -9.303 -0.517 1.00 78.12 102 ALA A O 1
ATOM 738 N N . VAL A 1 103 ? -5.225 -8.741 -2.053 1.00 76.88 103 VAL A N 1
ATOM 739 C CA . VAL A 1 103 ? -6.135 -8.878 -3.205 1.00 76.88 103 VAL A CA 1
ATOM 740 C C . VAL A 1 103 ? -6.381 -10.343 -3.566 1.00 76.88 103 VAL A C 1
ATOM 742 O O . VAL A 1 103 ? -7.477 -10.680 -4.003 1.00 76.88 103 VAL A O 1
ATOM 745 N N . ALA A 1 104 ? -5.383 -11.207 -3.381 1.00 79.06 104 ALA A N 1
ATOM 746 C CA . ALA A 1 104 ? -5.482 -12.638 -3.660 1.00 79.06 104 ALA A CA 1
ATOM 747 C C . ALA A 1 104 ? -6.102 -13.457 -2.510 1.00 79.06 104 ALA A C 1
ATOM 749 O O . ALA A 1 104 ? -6.295 -14.662 -2.663 1.00 79.06 104 ALA A O 1
ATOM 750 N N . ALA A 1 105 ? -6.383 -12.839 -1.360 1.00 78.12 105 ALA A N 1
ATOM 751 C CA . ALA A 1 105 ? -7.000 -13.512 -0.224 1.00 78.12 105 ALA A CA 1
ATOM 752 C C . ALA A 1 105 ? -8.439 -13.942 -0.543 1.00 78.12 105 ALA A C 1
ATOM 754 O O . ALA A 1 105 ? -9.176 -13.227 -1.219 1.00 78.12 105 ALA A O 1
ATOM 755 N N . GLU A 1 106 ? -8.851 -15.087 0.004 1.00 76.50 106 GLU A N 1
ATOM 756 C CA . GLU A 1 106 ? -10.228 -15.591 -0.102 1.00 76.50 106 GLU A CA 1
ATOM 757 C C . GLU A 1 106 ? -11.248 -14.588 0.467 1.00 76.50 106 GLU A C 1
ATOM 759 O O . GLU A 1 106 ? -12.319 -14.390 -0.102 1.00 76.50 106 GLU A O 1
ATOM 764 N N . GLU A 1 107 ? -10.858 -13.871 1.525 1.00 77.25 107 GLU A N 1
ATOM 765 C CA . GLU A 1 107 ? -11.594 -12.738 2.086 1.00 77.25 107 GLU A CA 1
ATOM 766 C C . GLU A 1 107 ? -10.704 -11.480 2.094 1.00 77.25 107 GLU A C 1
ATOM 768 O O . GLU A 1 107 ? -9.934 -11.255 3.036 1.00 77.25 107 GLU A O 1
ATOM 773 N N . PRO A 1 108 ? -10.771 -10.641 1.044 1.00 75.88 108 PRO A N 1
ATOM 774 C CA . PRO A 1 108 ? -9.947 -9.442 0.944 1.00 75.88 108 PRO A CA 1
ATOM 775 C C . PRO A 1 108 ? -10.264 -8.434 2.062 1.00 75.88 108 PRO A C 1
ATOM 777 O O . PRO A 1 108 ? -11.433 -8.092 2.278 1.00 75.88 108 PRO A O 1
ATOM 780 N N . PRO A 1 109 ? -9.254 -7.882 2.762 1.00 72.94 109 PRO A N 1
ATOM 781 C CA . PRO A 1 109 ? -9.496 -6.918 3.825 1.00 72.94 109 PRO A CA 1
ATOM 782 C C . PRO A 1 109 ? -10.020 -5.590 3.260 1.00 72.94 109 PRO A C 1
ATOM 784 O O . PRO A 1 109 ? -9.439 -5.012 2.344 1.00 72.94 109 PRO A O 1
ATOM 787 N N . LEU A 1 110 ? -11.060 -5.028 3.888 1.00 74.12 110 LEU A N 1
ATOM 788 C CA . LEU A 1 110 ? -11.596 -3.703 3.528 1.00 74.12 110 LEU A CA 1
ATOM 789 C C . LEU A 1 110 ? -10.594 -2.558 3.771 1.00 74.12 110 LEU A C 1
ATOM 791 O O . LEU A 1 110 ? -10.728 -1.477 3.197 1.00 74.12 110 LEU A O 1
ATOM 795 N N . ARG A 1 111 ? -9.615 -2.762 4.664 1.00 71.06 111 ARG A N 1
ATOM 796 C CA . ARG A 1 111 ? -8.540 -1.807 4.973 1.00 71.06 111 ARG A CA 1
ATOM 797 C C . ARG A 1 111 ? -7.233 -2.556 5.218 1.00 71.06 111 ARG A C 1
ATOM 799 O O . ARG A 1 111 ? -7.140 -3.322 6.171 1.00 71.06 111 ARG A O 1
ATOM 806 N N . LEU A 1 112 ? -6.218 -2.281 4.402 1.00 80.88 112 LEU A N 1
ATOM 807 C CA . LEU A 1 112 ? -4.861 -2.796 4.584 1.00 80.88 112 LEU A CA 1
ATOM 808 C C . LEU A 1 112 ? -3.952 -1.695 5.145 1.00 80.88 112 LEU A C 1
ATOM 810 O O . LEU A 1 112 ? -3.827 -0.622 4.554 1.00 80.88 112 LEU A O 1
ATOM 814 N N . LEU A 1 113 ? -3.304 -1.963 6.278 1.00 79.81 113 LEU A N 1
ATOM 815 C CA . LEU A 1 113 ? -2.301 -1.074 6.864 1.00 79.81 113 LEU A CA 1
ATOM 816 C C . LEU A 1 113 ? -0.907 -1.524 6.426 1.00 79.81 113 LEU A C 1
ATOM 818 O O . LEU A 1 113 ? -0.540 -2.683 6.604 1.00 79.81 113 LEU A O 1
ATOM 822 N N . LEU A 1 114 ? -0.120 -0.602 5.872 1.00 81.81 114 LEU A N 1
ATOM 823 C CA . LEU A 1 114 ? 1.217 -0.894 5.358 1.00 81.81 114 LEU A CA 1
ATOM 824 C C . LEU A 1 114 ? 2.285 -0.296 6.278 1.00 81.81 114 LEU A C 1
ATOM 826 O O . LEU A 1 114 ? 2.519 0.911 6.290 1.00 81.81 114 LEU A O 1
ATOM 830 N N . GLY A 1 115 ? 2.950 -1.168 7.037 1.00 78.25 115 GLY A N 1
ATOM 831 C CA . GLY A 1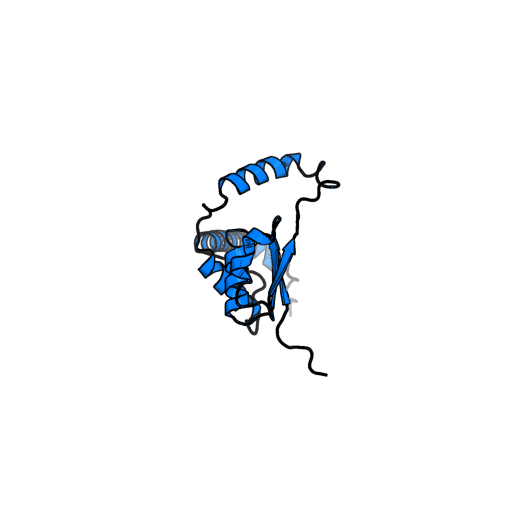 115 ? 4.067 -0.816 7.915 1.00 78.25 115 GLY A CA 1
ATOM 832 C C . GLY A 1 115 ? 3.675 -0.437 9.350 1.00 78.25 115 GLY A C 1
ATOM 833 O O . GLY A 1 115 ? 2.521 -0.143 9.663 1.00 78.25 115 GLY A O 1
ATOM 834 N N . LYS A 1 116 ? 4.678 -0.440 10.241 1.00 77.12 116 LYS A N 1
ATOM 835 C CA . LYS A 1 116 ? 4.507 -0.272 11.697 1.00 77.12 116 LYS A CA 1
ATOM 836 C C . LYS A 1 116 ? 3.877 1.066 12.083 1.00 77.12 116 LYS A C 1
ATOM 838 O O . LYS A 1 116 ? 2.974 1.087 12.904 1.00 77.12 116 LYS A O 1
ATOM 843 N N . ALA A 1 117 ? 4.302 2.166 11.463 1.00 72.06 117 ALA A N 1
ATOM 844 C CA . ALA A 1 117 ? 3.759 3.487 11.775 1.00 72.06 117 ALA A CA 1
ATOM 845 C C . ALA A 1 117 ? 2.260 3.592 11.440 1.00 72.06 117 ALA A C 1
ATOM 847 O O . ALA A 1 117 ? 1.485 4.106 12.242 1.00 72.06 117 ALA A O 1
ATOM 848 N N . ALA A 1 118 ? 1.840 3.065 10.283 1.00 68.81 118 ALA A N 1
ATOM 849 C CA . ALA A 1 118 ? 0.429 3.030 9.903 1.00 68.81 118 ALA A CA 1
ATOM 850 C C . ALA A 1 118 ? -0.390 2.156 10.866 1.00 68.81 118 ALA A C 1
ATOM 852 O O . ALA A 1 118 ? -1.491 2.542 11.256 1.00 68.81 118 ALA A O 1
ATOM 853 N N . TYR A 1 119 ? 0.171 1.015 11.281 1.00 76.75 119 TYR A N 1
ATOM 854 C CA . TYR A 1 119 ? -0.429 0.150 12.293 1.00 76.75 119 TYR A CA 1
ATOM 855 C C . TYR A 1 119 ? -0.613 0.871 13.635 1.00 76.75 119 TYR A C 1
ATOM 857 O O . TYR A 1 119 ? -1.720 0.899 14.162 1.00 76.75 119 TYR A O 1
ATOM 865 N N . ASP A 1 120 ? 0.431 1.520 14.148 1.00 73.88 120 ASP A N 1
ATOM 866 C CA . ASP A 1 120 ? 0.401 2.194 15.451 1.00 73.88 120 ASP A CA 1
ATOM 867 C C . ASP A 1 120 ? -0.594 3.354 15.488 1.00 73.88 120 ASP A C 1
ATOM 869 O O . ASP A 1 120 ? -1.351 3.498 16.446 1.00 73.88 120 ASP A O 1
ATOM 873 N N . ILE A 1 121 ? -0.641 4.155 14.420 1.00 72.06 121 ILE A N 1
ATOM 874 C CA . ILE A 1 121 ? -1.609 5.250 14.288 1.00 72.06 121 ILE A CA 1
ATOM 875 C C . ILE A 1 121 ? -3.042 4.704 14.280 1.00 72.06 121 ILE A C 1
ATOM 877 O O . ILE A 1 121 ? -3.927 5.274 14.924 1.00 72.06 121 ILE A O 1
ATOM 881 N N . ALA A 1 122 ? -3.286 3.605 13.563 1.00 71.19 122 ALA A N 1
ATOM 882 C CA . ALA A 1 122 ? -4.605 2.987 13.520 1.00 71.19 122 ALA A CA 1
ATOM 883 C C . ALA A 1 122 ? -5.016 2.426 14.888 1.00 71.19 122 ALA A C 1
ATOM 885 O O . ALA A 1 122 ? -6.145 2.668 15.312 1.00 71.19 122 ALA A O 1
ATOM 886 N N . GLN A 1 123 ? -4.104 1.747 15.594 1.00 82.56 123 GLN A N 1
ATOM 887 C CA . GLN A 1 123 ? -4.349 1.227 16.944 1.00 82.56 123 GLN A CA 1
ATOM 888 C C . GLN A 1 123 ? -4.692 2.353 17.918 1.00 82.56 123 GLN A C 1
ATOM 890 O O . GLN A 1 123 ? -5.760 2.333 18.521 1.00 82.56 123 GLN A O 1
ATOM 895 N N . ALA A 1 124 ? -3.884 3.415 17.958 1.00 79.38 124 ALA A N 1
ATOM 896 C CA . ALA A 1 124 ? -4.155 4.569 18.812 1.00 79.38 124 ALA A CA 1
ATOM 897 C C . ALA A 1 124 ? -5.532 5.201 18.531 1.00 79.38 124 ALA A C 1
ATOM 899 O O . ALA A 1 124 ? -6.228 5.654 19.446 1.00 79.38 124 ALA A O 1
ATOM 900 N N . ARG A 1 125 ? -5.965 5.223 17.260 1.00 75.38 125 ARG A N 1
ATOM 901 C CA . ARG A 1 125 ? -7.296 5.719 16.894 1.00 75.38 125 ARG A CA 1
ATOM 902 C C . ARG A 1 125 ? -8.412 4.788 17.365 1.00 75.38 125 ARG A C 1
ATOM 904 O O . ARG A 1 125 ? -9.430 5.293 17.837 1.00 75.38 125 ARG A O 1
ATOM 911 N N . LEU A 1 126 ? -8.242 3.474 17.229 1.00 80.50 126 LEU A N 1
ATOM 912 C CA . LEU A 1 126 ? -9.199 2.483 17.729 1.00 80.50 126 LEU A CA 1
ATOM 913 C C . LEU A 1 126 ? -9.327 2.565 19.251 1.00 80.50 126 LEU A C 1
ATOM 915 O O . LEU A 1 126 ? -10.446 2.623 19.753 1.00 80.50 126 LEU A O 1
ATOM 919 N N . ASP A 1 127 ? -8.210 2.686 19.965 1.00 89.06 127 ASP A N 1
ATOM 920 C CA . ASP A 1 127 ? -8.192 2.839 21.421 1.00 89.06 127 ASP A CA 1
ATOM 921 C C . ASP A 1 127 ? -8.901 4.120 21.865 1.00 89.06 127 ASP A C 1
ATOM 923 O O . ASP A 1 127 ? -9.688 4.114 22.814 1.00 89.06 127 ASP A O 1
ATOM 927 N N . SER A 1 128 ? -8.697 5.217 21.131 1.00 78.12 128 SER A N 1
ATOM 928 C CA . SER A 1 128 ? -9.399 6.480 21.385 1.00 78.12 128 SER A CA 1
ATOM 929 C C . SER A 1 128 ? -10.912 6.343 21.189 1.00 78.12 128 SER A C 1
ATOM 931 O O . SER A 1 128 ? -11.689 6.847 21.997 1.00 78.12 128 SER A O 1
ATOM 933 N N . LEU A 1 129 ? -11.344 5.663 20.120 1.00 78.50 129 LEU A N 1
ATOM 934 C CA . LEU A 1 129 ? -12.765 5.417 19.855 1.00 78.50 129 LEU A CA 1
ATOM 935 C C . LEU A 1 129 ? -13.384 4.519 20.923 1.00 78.50 129 LEU A C 1
ATOM 937 O O . LEU A 1 129 ? -14.456 4.829 21.432 1.00 78.50 129 LEU A O 1
ATOM 941 N N . ARG A 1 130 ? -12.685 3.447 21.300 1.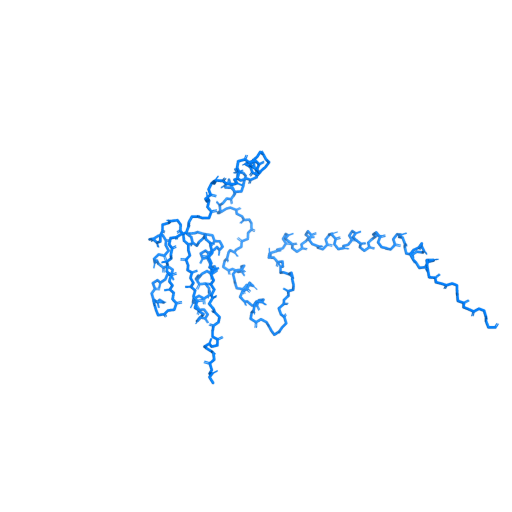00 88.19 130 ARG A N 1
ATOM 942 C CA . ARG A 1 130 ? -13.115 2.546 22.366 1.00 88.19 130 ARG A CA 1
ATOM 943 C C . ARG A 1 130 ? -13.275 3.291 23.688 1.00 88.19 130 ARG A C 1
ATOM 945 O O . ARG A 1 130 ? -14.324 3.195 24.308 1.00 88.19 130 ARG A O 1
ATOM 952 N N . THR A 1 131 ? -12.286 4.104 24.055 1.00 89.31 131 THR A N 1
ATOM 953 C CA . THR A 1 131 ? -12.336 4.943 25.262 1.00 89.31 131 THR A CA 1
ATOM 954 C C . THR A 1 131 ? -13.551 5.869 25.244 1.00 89.31 131 THR A C 1
ATOM 956 O O . THR A 1 131 ? -14.243 6.010 26.251 1.00 89.31 131 THR A O 1
ATOM 959 N N . ALA A 1 132 ? -13.845 6.486 24.095 1.00 79.38 132 ALA A N 1
ATOM 960 C CA . ALA A 1 132 ? -15.025 7.327 23.944 1.00 79.38 132 ALA A CA 1
ATOM 961 C C . ALA A 1 132 ? -16.327 6.527 24.128 1.00 79.38 132 ALA A C 1
ATOM 963 O O . ALA A 1 132 ? -17.216 6.985 24.839 1.00 79.38 132 ALA A O 1
ATOM 964 N N . PHE A 1 133 ? -16.437 5.329 23.552 1.00 86.19 133 PHE A N 1
ATOM 965 C CA . PHE A 1 133 ? -17.613 4.474 23.741 1.00 86.19 133 PHE A CA 1
ATOM 966 C C . PHE A 1 133 ? -17.788 4.051 25.200 1.00 86.19 133 PHE A C 1
ATOM 968 O O . PHE A 1 133 ? -18.890 4.156 25.733 1.00 86.19 133 PHE A O 1
ATOM 975 N N . ASP A 1 134 ? -16.703 3.649 25.860 1.00 94.00 134 ASP A N 1
ATOM 976 C CA . ASP A 1 134 ? -16.725 3.237 27.263 1.00 94.00 134 ASP A CA 1
ATOM 977 C C . ASP A 1 134 ? -17.121 4.403 28.186 1.00 94.00 134 ASP A C 1
ATOM 979 O O . ASP A 1 134 ? -17.910 4.219 29.111 1.00 94.00 134 ASP A O 1
ATOM 983 N N . THR A 1 135 ? -16.661 5.623 27.883 1.00 93.12 135 THR A N 1
ATOM 984 C CA . THR A 1 135 ? -17.026 6.847 28.624 1.00 93.12 135 THR A CA 1
ATOM 985 C C . THR A 1 135 ? -18.532 7.113 28.592 1.00 93.12 135 THR A C 1
ATOM 987 O O . THR A 1 135 ? -19.113 7.522 29.593 1.00 93.12 135 THR A O 1
ATOM 990 N N . TRP A 1 136 ? -19.178 6.873 27.450 1.00 86.94 136 TRP A N 1
ATOM 991 C CA . TRP A 1 136 ? -20.607 7.137 27.252 1.00 86.94 136 TRP A CA 1
ATOM 992 C C . TRP A 1 136 ? -21.470 5.876 27.360 1.00 86.94 136 TRP A C 1
ATOM 994 O O . TRP A 1 136 ? -22.635 5.891 26.955 1.00 86.94 136 TRP A O 1
ATOM 1004 N N . ARG A 1 137 ? -20.926 4.782 27.907 1.00 87.00 137 ARG A N 1
ATOM 1005 C CA . ARG A 1 137 ? -21.583 3.470 27.928 1.00 87.00 137 ARG A CA 1
ATOM 1006 C C . ARG A 1 137 ? -22.937 3.507 28.623 1.00 87.00 137 ARG A C 1
ATOM 1008 O O . ARG A 1 137 ? -23.913 3.034 28.055 1.00 87.00 137 ARG A O 1
ATOM 1015 N N . GLU A 1 138 ? -23.010 4.071 29.826 1.00 86.62 138 GLU A N 1
ATOM 1016 C CA . GLU A 1 138 ? -24.261 4.122 30.597 1.00 86.62 138 GLU A CA 1
ATOM 1017 C C . GLU A 1 138 ? -25.337 4.946 29.888 1.00 86.62 138 GLU A C 1
ATOM 1019 O O . GLU A 1 138 ? -26.475 4.503 29.785 1.00 86.62 138 GLU A O 1
ATOM 1024 N N . VAL A 1 139 ? -24.967 6.102 29.328 1.00 88.31 139 VAL A N 1
ATOM 1025 C CA . VAL A 1 139 ? -25.881 6.958 28.555 1.00 88.31 139 VAL A CA 1
ATOM 1026 C C . VAL A 1 139 ? -26.375 6.241 27.298 1.00 88.31 139 VAL A C 1
ATOM 1028 O O . VAL A 1 139 ? -27.554 6.312 26.971 1.00 88.31 139 VAL A O 1
ATOM 1031 N N . THR A 1 140 ? -25.481 5.529 26.609 1.00 84.88 140 THR A N 1
ATOM 1032 C CA . THR A 1 140 ? -25.809 4.787 25.385 1.00 84.88 140 THR A CA 1
ATOM 1033 C C . THR A 1 140 ? -26.757 3.625 25.678 1.00 84.88 140 THR A C 1
ATOM 1035 O O . THR A 1 140 ? -27.742 3.461 24.970 1.00 84.88 140 THR A O 1
ATOM 1038 N N . LEU A 1 141 ? -26.496 2.846 26.735 1.00 87.44 141 LEU A N 1
ATOM 1039 C CA . LEU A 1 141 ? -27.356 1.725 27.138 1.00 87.44 141 LEU A CA 1
ATOM 1040 C C . LEU A 1 141 ? -28.675 2.194 27.766 1.00 87.44 141 LEU A C 1
ATOM 1042 O O . LEU A 1 141 ? -29.697 1.535 27.632 1.00 87.44 141 LEU A O 1
ATOM 1046 N N . GLY A 1 142 ? -28.679 3.352 28.425 1.00 84.31 142 GLY A N 1
ATOM 1047 C CA . GLY A 1 142 ? -29.888 3.960 28.982 1.00 84.31 142 GLY A CA 1
ATOM 1048 C C . GLY A 1 142 ? -30.869 4.491 27.931 1.00 84.31 142 GLY A C 1
ATOM 1049 O O . GLY A 1 142 ? -31.974 4.885 28.294 1.00 84.31 142 GLY A O 1
ATOM 1050 N N . ALA A 1 143 ? -30.486 4.512 26.651 1.00 80.94 143 ALA A N 1
ATOM 1051 C CA . ALA A 1 143 ? -31.369 4.862 25.541 1.00 80.94 143 ALA A CA 1
ATOM 1052 C C . ALA A 1 143 ? -32.245 3.685 25.061 1.00 80.94 143 ALA A C 1
ATOM 1054 O O . ALA A 1 143 ? -33.099 3.887 24.195 1.00 80.94 143 ALA A O 1
ATOM 1055 N N . ASP A 1 144 ? -32.048 2.478 25.602 1.00 82.88 144 ASP A N 1
ATOM 1056 C CA . ASP A 1 144 ? -32.901 1.326 25.313 1.00 82.88 144 ASP A CA 1
ATOM 1057 C C . ASP A 1 144 ? -34.321 1.517 25.878 1.00 82.88 144 ASP A C 1
ATOM 1059 O O . ASP A 1 144 ? -34.553 2.245 26.847 1.00 82.88 144 ASP A O 1
ATOM 1063 N N . TYR A 1 145 ? -35.301 0.837 25.273 1.00 66.12 145 TYR A N 1
ATOM 1064 C CA . TYR A 1 145 ? -36.663 0.819 25.805 1.00 66.12 145 TYR A CA 1
ATOM 1065 C C . TYR A 1 145 ? -36.679 0.252 27.237 1.00 66.12 145 TYR A C 1
ATOM 1067 O O . TYR A 1 145 ? -35.976 -0.726 27.508 1.00 66.12 145 TYR A O 1
ATOM 1075 N N . PRO A 1 146 ? -37.514 0.794 28.147 1.00 76.31 146 PRO A N 1
ATOM 1076 C CA . PRO A 1 146 ? -37.682 0.221 29.476 1.00 76.31 146 PRO A CA 1
ATOM 1077 C C . PRO A 1 146 ? -38.065 -1.253 29.363 1.00 76.31 146 PRO A C 1
ATOM 1079 O O . PRO A 1 146 ? -38.973 -1.605 28.605 1.00 76.31 146 PRO A O 1
ATOM 1082 N N . VAL A 1 147 ? -37.385 -2.113 30.122 1.00 72.88 147 VAL A N 1
ATOM 1083 C CA . VAL A 1 147 ? -37.726 -3.537 30.174 1.00 72.88 147 VAL A CA 1
ATOM 1084 C C . VAL A 1 147 ? -39.169 -3.646 30.665 1.00 72.88 147 VAL A C 1
ATOM 1086 O O . VAL A 1 147 ? -39.499 -3.114 31.726 1.00 72.88 147 VAL A O 1
ATOM 1089 N N . ALA A 1 148 ? -40.042 -4.267 29.866 1.00 59.81 148 ALA A N 1
ATOM 1090 C CA . ALA A 1 148 ? -41.458 -4.384 30.189 1.00 59.81 148 ALA A CA 1
ATOM 1091 C C . ALA A 1 148 ? -41.623 -5.063 31.558 1.00 59.81 148 ALA A C 1
ATOM 1093 O O . ALA A 1 148 ? -41.180 -6.196 31.751 1.00 59.81 148 ALA A O 1
ATOM 1094 N N . ALA A 1 149 ? -42.230 -4.349 32.509 1.00 60.09 149 ALA A N 1
ATOM 1095 C CA . ALA A 1 149 ? -42.552 -4.898 33.818 1.00 60.09 149 ALA A CA 1
ATOM 1096 C C . ALA A 1 149 ? -43.527 -6.073 33.638 1.00 60.09 149 ALA A C 1
ATOM 1098 O O . ALA A 1 149 ? -44.562 -5.919 32.988 1.00 60.09 149 ALA A O 1
ATOM 1099 N N . SER A 1 150 ? -43.141 -7.240 34.158 1.00 56.47 150 SER A N 1
ATOM 1100 C CA . SER A 1 150 ? -43.985 -8.440 34.243 1.00 56.47 150 SER A CA 1
ATOM 1101 C C . SER A 1 150 ? -44.930 -8.355 35.434 1.00 56.47 150 SER A C 1
ATOM 1103 O O . SER A 1 150 ? -44.491 -7.808 36.472 1.00 56.47 150 SER A O 1
#

Foldseek 3Di:
DDDPPADEAEAPPCLDFLSVLLLLVCVVVVGAYEREDCDLVSCCVSCPPPVVRYHYDHDDPPDDPPCVVVCPVVVVVVVVVVVCVVVDPADSNVQSVQVVCLVPDPHRDPDDQGDDVSVVVVVVVVVVVVVVCVVCVVVVVVPDDPDDDD

Radius of gyration: 22.56 Å; chains: 1; bounding box: 57×46×58 Å

InterPro domains:
  IPR002347 Short-chain dehydrogenase/reductase SDR [PF00106] (9-76)
  IPR036291 NAD(P)-binding domain superfamily [SSF51735] (6-76)
  IPR051911 Short-chain Dehydrogenases/Reductases (SDR) [PTHR43976] (4-74)

Secondary structure (DSSP, 8-state):
----SSPEEEES-TTSHHHHHHHHHHHHTT-EEEEEESSGGGGHHHHTT-TTTEEEEE--TT--TT-TTTHHHHHHHHHHHHHTTT--SS-HHHHHHHHHHHHHSSS--SS---SHHHHHHHHHHHHHHHHHHHHTHHHHHTTSPPPPP-

Organism: NCBI:txid459658